Protein AF-A0A3G9JEG8-F1 (afdb_m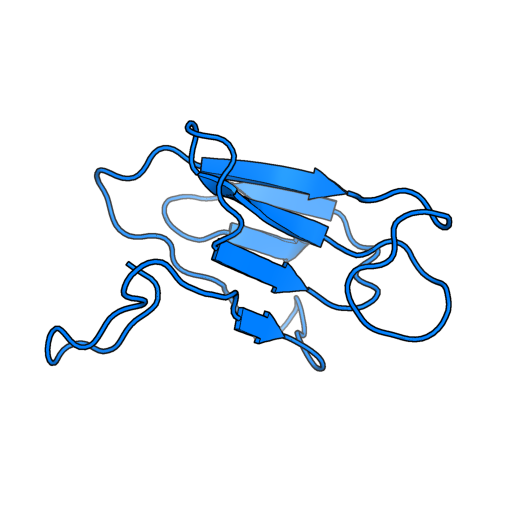onomer_lite)

Organism: NCBI:txid213615

Radius of gyration: 12.63 Å; chains: 1; bounding box: 38×27×29 Å

Foldseek 3Di:
DCDDPVPDHDPQPDAAEDEDDDLVPDKDADDPPFAWDKDWDQQVDFPDDDGATWIFIATPVGHTHYIYHNDDFDWDCPDRIIGGD

Sequence (85 aa):
MLGDRGGRGYLGNGYATITDYNSANDYIQLTRGFSYTFERTGSSNNFSGNSTSDLLIRTSGGDILGVLQDYTGNFALTSYYCQFV

Secondary structure (DSSP, 8-state):
--B-TTS-B--SSS-EEESS--TTT--EE--TT--EEEEEPPTTS-SSSSSSPPEEEEETTS-EEEEETT--S-EEE-SSEEEE-

pLDDT: mean 70.94, std 12.93, range [40.12, 88.19]

Structure (mmCIF, N/CA/C/O backbone):
data_AF-A0A3G9JEG8-F1
#
_entry.id   AF-A0A3G9JEG8-F1
#
loop_
_atom_site.group_PDB
_atom_site.id
_atom_site.type_symbol
_atom_site.label_atom_id
_atom_site.label_alt_id
_atom_site.label_comp_id
_atom_site.label_asym_id
_atom_site.label_entity_id
_atom_site.label_seq_id
_atom_site.pdbx_PDB_ins_code
_atom_site.Cartn_x
_atom_site.Cartn_y
_atom_site.Cartn_z
_atom_site.occupancy
_atom_site.B_iso_or_equiv
_atom_site.auth_seq_id
_atom_site.auth_comp_id
_atom_site.auth_asym_id
_atom_site.auth_atom_id
_atom_site.pdbx_PDB_model_num
ATOM 1 N N . MET A 1 1 ? -12.860 0.721 4.359 1.00 48.19 1 MET A N 1
ATOM 2 C CA . MET A 1 1 ? -12.661 -0.742 4.260 1.00 48.19 1 MET A CA 1
ATOM 3 C C . MET A 1 1 ? -12.228 -1.043 2.833 1.00 48.19 1 MET A C 1
ATOM 5 O O . MET A 1 1 ? -12.850 -0.491 1.937 1.00 48.19 1 MET A O 1
ATOM 9 N N . LEU A 1 2 ? -11.175 -1.838 2.609 1.00 51.66 2 LEU A N 1
ATOM 10 C CA . LEU A 1 2 ? -10.895 -2.393 1.274 1.00 51.66 2 LEU A CA 1
ATOM 11 C C . LEU A 1 2 ? -12.036 -3.345 0.935 1.00 51.66 2 LEU A C 1
ATOM 13 O O . LEU A 1 2 ? -12.173 -4.360 1.610 1.00 51.66 2 LEU A O 1
ATOM 17 N N . GLY A 1 3 ? -12.900 -2.982 -0.006 1.00 54.84 3 GLY A N 1
ATOM 18 C CA . GLY A 1 3 ? -14.142 -3.704 -0.246 1.00 54.84 3 GLY A CA 1
ATOM 19 C C . GLY A 1 3 ? -15.083 -2.998 -1.212 1.00 54.84 3 GLY A C 1
ATOM 20 O O . GLY A 1 3 ? -14.828 -1.871 -1.632 1.00 54.84 3 GLY A O 1
ATOM 21 N N . ASP A 1 4 ? -16.176 -3.671 -1.560 1.00 46.94 4 ASP A N 1
ATOM 22 C CA . ASP A 1 4 ? -17.188 -3.164 -2.486 1.00 46.94 4 ASP A CA 1
ATOM 23 C C . ASP A 1 4 ? -18.314 -2.370 -1.784 1.00 46.94 4 ASP A C 1
ATOM 25 O O . ASP A 1 4 ? -18.486 -2.401 -0.562 1.00 46.94 4 ASP A O 1
ATOM 29 N N . ARG A 1 5 ? -19.136 -1.658 -2.578 1.00 43.22 5 ARG A N 1
ATOM 30 C CA . ARG A 1 5 ? -20.349 -0.955 -2.093 1.00 43.22 5 ARG A CA 1
ATOM 31 C C . ARG A 1 5 ? -21.411 -1.901 -1.513 1.00 43.22 5 ARG A C 1
ATOM 33 O O . ARG A 1 5 ? -22.367 -1.417 -0.916 1.00 43.22 5 ARG A O 1
ATOM 40 N N . GLY A 1 6 ? -21.265 -3.213 -1.693 1.00 48.75 6 GLY A N 1
ATOM 41 C CA . GLY A 1 6 ? -22.123 -4.248 -1.120 1.00 48.75 6 GLY A CA 1
ATOM 42 C C . GLY A 1 6 ? -21.726 -4.651 0.301 1.00 48.75 6 GLY A C 1
ATOM 43 O O . GLY A 1 6 ? -22.319 -5.579 0.847 1.00 48.75 6 GLY A O 1
ATOM 44 N N . GLY A 1 7 ? -20.740 -3.977 0.904 1.00 40.12 7 GLY A N 1
ATOM 45 C CA . GLY A 1 7 ? -20.308 -4.243 2.276 1.00 40.12 7 GLY A CA 1
ATOM 46 C C . GLY A 1 7 ? -19.394 -5.460 2.399 1.00 40.12 7 GLY A C 1
ATOM 47 O O . GLY A 1 7 ? -19.111 -5.897 3.513 1.00 40.12 7 GLY A O 1
ATOM 48 N N . ARG A 1 8 ? -18.908 -6.007 1.279 1.00 42.00 8 ARG A N 1
ATOM 49 C CA . ARG A 1 8 ? -17.908 -7.074 1.293 1.00 42.00 8 ARG A CA 1
ATOM 50 C C . ARG A 1 8 ? -16.546 -6.417 1.359 1.00 42.00 8 ARG A C 1
ATOM 52 O O . ARG A 1 8 ? -16.083 -5.848 0.375 1.00 42.00 8 ARG A O 1
ATOM 59 N N . GLY A 1 9 ? -15.944 -6.444 2.539 1.00 53.00 9 GLY A N 1
ATOM 60 C CA . GLY A 1 9 ? -14.629 -5.875 2.783 1.00 53.00 9 GLY A CA 1
ATOM 61 C C . GLY A 1 9 ? -13.666 -6.885 3.379 1.00 53.00 9 GLY A C 1
ATOM 62 O O . GLY A 1 9 ? -14.070 -7.935 3.864 1.00 53.00 9 GLY A O 1
ATOM 63 N N . TYR A 1 10 ? -12.385 -6.548 3.330 1.00 57.22 10 TYR A N 1
ATOM 64 C CA . TYR A 1 10 ? -11.294 -7.290 3.939 1.00 57.22 10 TYR A CA 1
ATOM 65 C C . TYR A 1 10 ? -11.591 -7.602 5.422 1.00 57.22 10 TYR A C 1
ATOM 67 O O . TYR A 1 10 ? -11.785 -6.689 6.224 1.00 57.22 10 TYR A O 1
ATOM 75 N N . LEU A 1 11 ? -11.647 -8.899 5.763 1.00 55.62 11 LEU A N 1
ATOM 76 C CA . LEU A 1 11 ? -12.086 -9.432 7.067 1.00 55.62 11 LEU A CA 1
ATOM 77 C C . LEU A 1 11 ? -10.929 -9.738 8.038 1.00 55.62 11 LEU A C 1
ATOM 79 O O . LEU A 1 11 ? -11.129 -10.442 9.024 1.00 55.62 11 LEU A O 1
ATOM 83 N N . GLY A 1 12 ? -9.726 -9.218 7.777 1.00 52.53 12 GLY A N 1
ATOM 84 C CA . GLY A 1 12 ? -8.625 -9.278 8.744 1.00 52.53 12 GLY A CA 1
ATOM 85 C C . GLY A 1 12 ? -7.690 -10.485 8.637 1.00 52.53 12 GLY A C 1
ATOM 86 O O . GLY A 1 12 ? -6.994 -10.771 9.605 1.00 52.53 12 GLY A O 1
ATOM 87 N N . ASN A 1 13 ? -7.625 -11.176 7.491 1.00 59.19 13 ASN A N 1
ATOM 88 C CA . ASN A 1 13 ? -6.491 -12.064 7.212 1.00 59.19 13 ASN A CA 1
ATOM 89 C C . ASN A 1 13 ? -5.969 -11.886 5.773 1.00 59.19 13 ASN A C 1
ATOM 91 O O . ASN A 1 13 ? -6.701 -12.153 4.818 1.00 59.19 13 ASN A O 1
ATOM 95 N N . GLY A 1 14 ? -4.726 -11.412 5.625 1.00 68.00 14 GLY A N 1
ATOM 96 C CA . GLY A 1 14 ? -4.074 -11.100 4.343 1.00 68.00 14 GLY A CA 1
ATOM 97 C C . GLY A 1 14 ? -3.848 -9.604 4.064 1.00 68.00 14 GLY A C 1
ATOM 98 O O . GLY A 1 14 ? -3.799 -8.773 4.957 1.00 68.00 14 GLY A O 1
ATOM 99 N N . TYR A 1 15 ? -3.649 -9.249 2.804 1.00 76.44 15 TYR A N 1
ATOM 100 C CA . TYR A 1 15 ? -3.608 -7.866 2.324 1.00 76.44 15 TYR A CA 1
ATOM 101 C C . TYR A 1 15 ? -3.867 -7.885 0.819 1.00 76.44 15 TYR A C 1
ATOM 103 O O . TYR A 1 15 ? -3.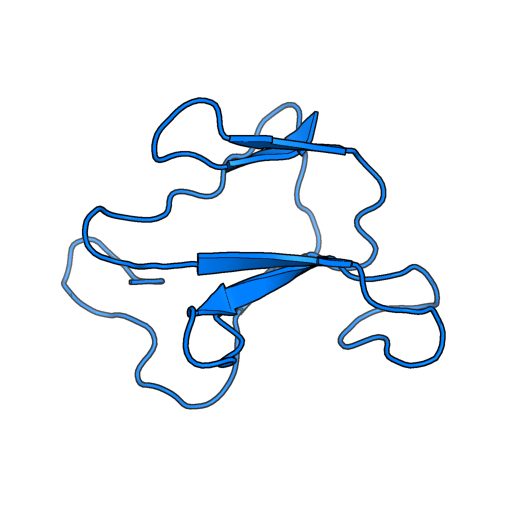708 -8.922 0.172 1.00 76.44 15 TYR A O 1
ATOM 111 N N . ALA A 1 16 ? -4.285 -6.757 0.251 1.00 80.12 16 ALA A N 1
ATOM 112 C CA . ALA A 1 16 ? -4.387 -6.633 -1.199 1.00 80.12 16 ALA A CA 1
ATOM 113 C C . ALA A 1 16 ? -3.012 -6.310 -1.799 1.00 80.12 16 ALA A C 1
ATOM 115 O O . ALA A 1 16 ? -2.373 -5.359 -1.359 1.00 80.12 16 ALA A O 1
ATOM 116 N N . THR A 1 17 ? -2.576 -7.047 -2.818 1.00 81.12 17 THR A N 1
ATOM 117 C CA . THR A 1 17 ? -1.413 -6.656 -3.630 1.00 81.12 17 THR A CA 1
ATOM 118 C C . THR A 1 17 ? -1.896 -5.968 -4.896 1.00 81.12 17 THR A C 1
ATOM 120 O O . THR A 1 17 ? -2.782 -6.479 -5.579 1.00 81.12 17 THR A O 1
ATOM 123 N N . ILE A 1 18 ? -1.314 -4.815 -5.205 1.00 85.25 18 ILE A N 1
ATOM 124 C CA . ILE A 1 18 ? -1.605 -4.020 -6.395 1.00 85.25 18 ILE A CA 1
ATOM 125 C C . ILE A 1 18 ? -0.332 -4.012 -7.240 1.00 85.25 18 ILE A C 1
ATOM 127 O O . ILE A 1 18 ? 0.690 -3.484 -6.806 1.00 85.25 18 ILE A O 1
ATOM 131 N N . THR A 1 19 ? -0.386 -4.642 -8.413 1.00 86.75 19 THR A N 1
ATOM 132 C CA . THR A 1 19 ? 0.804 -4.965 -9.222 1.00 86.75 19 THR A CA 1
ATOM 133 C C . THR A 1 19 ? 1.017 -4.036 -10.416 1.00 86.75 19 THR A C 1
ATOM 135 O O . THR A 1 19 ? 2.104 -3.993 -10.976 1.00 86.75 19 THR A O 1
ATOM 138 N N . ASP A 1 20 ? -0.015 -3.306 -10.831 1.00 84.88 20 ASP A N 1
ATOM 139 C CA . ASP A 1 20 ? -0.044 -2.512 -12.063 1.00 84.88 20 ASP A CA 1
ATOM 140 C C . ASP A 1 20 ? -0.542 -1.076 -11.837 1.00 84.88 20 ASP A C 1
ATOM 142 O O . ASP A 1 20 ? -1.011 -0.421 -12.765 1.00 84.88 20 ASP A O 1
ATOM 146 N N . TYR A 1 21 ? -0.411 -0.571 -10.605 1.00 85.62 21 TYR A N 1
ATOM 147 C CA . TYR A 1 21 ? -0.846 0.777 -10.251 1.00 85.62 21 TYR A CA 1
ATOM 148 C C . TYR A 1 21 ? -0.153 1.852 -11.107 1.00 85.62 21 TYR A C 1
ATOM 150 O O . TYR A 1 21 ? 1.076 1.962 -11.125 1.00 85.62 21 TYR A O 1
ATOM 158 N N . ASN A 1 22 ? -0.950 2.709 -11.743 1.00 84.38 22 ASN A N 1
ATOM 159 C CA . ASN A 1 22 ? -0.499 3.842 -12.536 1.00 84.38 22 ASN A CA 1
ATOM 160 C C . ASN A 1 22 ? -0.957 5.167 -11.910 1.00 84.38 22 ASN A C 1
ATOM 162 O O . ASN A 1 22 ? -2.125 5.539 -11.998 1.00 84.38 22 ASN A O 1
ATOM 166 N N . SER A 1 23 ? -0.019 5.941 -11.363 1.00 79.44 23 SER A N 1
ATOM 167 C CA . SER A 1 23 ? -0.290 7.236 -10.714 1.00 79.44 23 SER A CA 1
ATOM 168 C C . SER A 1 23 ? -1.008 8.270 -11.582 1.00 79.44 23 SER A C 1
ATOM 170 O O . SER A 1 23 ? -1.643 9.180 -11.049 1.00 79.44 23 SER A O 1
ATOM 172 N N . ALA A 1 24 ? -0.917 8.155 -12.908 1.00 81.38 24 ALA A N 1
ATOM 173 C CA . ALA A 1 24 ? -1.586 9.070 -13.824 1.00 81.38 24 ALA A CA 1
ATOM 174 C C . ALA A 1 24 ? -3.083 8.764 -13.994 1.00 81.38 24 ALA A C 1
ATOM 176 O O . ALA A 1 24 ? -3.841 9.664 -14.351 1.00 81.38 24 ALA A O 1
ATOM 177 N N . ASN A 1 25 ? -3.505 7.516 -13.764 1.00 83.38 25 ASN A N 1
ATOM 178 C CA . ASN A 1 25 ? -4.853 7.042 -14.102 1.00 83.38 25 ASN A CA 1
ATOM 179 C C . ASN A 1 25 ? -5.609 6.436 -12.914 1.00 83.38 25 ASN A C 1
ATOM 181 O O . ASN A 1 25 ? -6.840 6.429 -12.912 1.00 83.38 25 ASN A O 1
ATOM 185 N N . ASP A 1 26 ? -4.889 5.971 -11.898 1.00 82.19 26 ASP A N 1
ATOM 186 C CA . ASP A 1 26 ? -5.446 5.216 -10.789 1.00 82.19 26 ASP A CA 1
ATOM 187 C C . ASP A 1 26 ? -5.421 6.028 -9.497 1.00 82.19 26 ASP A C 1
ATOM 189 O O . ASP A 1 26 ? -4.559 6.875 -9.263 1.00 82.19 26 ASP A O 1
ATOM 193 N N . TYR A 1 27 ? -6.343 5.722 -8.590 1.00 77.50 27 TYR A N 1
ATOM 194 C CA . TYR A 1 27 ? -6.342 6.263 -7.236 1.00 77.50 27 TYR A CA 1
ATOM 195 C C . TYR A 1 27 ? -6.738 5.186 -6.237 1.00 77.50 27 TYR A C 1
ATOM 197 O O . TYR A 1 27 ? -7.548 4.305 -6.529 1.00 77.50 27 TYR A O 1
ATOM 205 N N . ILE A 1 28 ? -6.199 5.290 -5.023 1.00 78.94 28 ILE A N 1
ATOM 206 C CA . ILE A 1 28 ? -6.616 4.443 -3.906 1.00 78.94 28 ILE A CA 1
ATOM 207 C C . ILE A 1 28 ? -7.455 5.287 -2.960 1.00 78.94 28 ILE A C 1
ATOM 209 O O . ILE A 1 28 ? -6.987 6.272 -2.385 1.00 78.94 28 ILE A O 1
ATOM 213 N N . GLN A 1 29 ? -8.716 4.898 -2.792 1.00 78.44 29 GLN A N 1
ATOM 214 C CA . GLN A 1 29 ? -9.640 5.583 -1.900 1.00 78.44 29 GLN A CA 1
ATOM 215 C C . GLN A 1 29 ? -9.701 4.894 -0.537 1.00 78.44 29 GLN A C 1
ATOM 217 O O . GLN A 1 29 ? -9.978 3.699 -0.434 1.00 78.44 29 GLN A O 1
ATOM 222 N N . LEU A 1 30 ? -9.521 5.681 0.525 1.00 74.25 30 LEU A N 1
ATOM 223 C CA . LEU A 1 30 ? -9.656 5.225 1.905 1.00 74.25 30 LEU A CA 1
ATOM 224 C C . LEU A 1 30 ? -10.826 5.980 2.556 1.00 74.25 30 LEU A C 1
ATOM 226 O O . LEU A 1 30 ? -10.828 7.204 2.672 1.00 74.25 30 LEU A O 1
ATOM 230 N N . THR A 1 31 ? -11.871 5.248 2.946 1.00 67.88 31 THR A N 1
ATOM 231 C CA . THR A 1 31 ? -13.122 5.823 3.475 1.00 67.88 31 THR A CA 1
ATOM 232 C C . THR A 1 31 ? -12.953 6.410 4.883 1.00 67.88 31 THR A C 1
ATOM 234 O O . THR A 1 31 ? -12.190 5.879 5.690 1.00 67.88 31 THR A O 1
ATOM 237 N N . ARG A 1 32 ? -13.715 7.470 5.203 1.00 58.03 32 ARG A N 1
ATOM 238 C CA . ARG A 1 32 ? -13.683 8.189 6.497 1.00 58.03 32 ARG A CA 1
ATOM 239 C C . ARG A 1 32 ? -13.804 7.257 7.711 1.00 58.03 32 ARG A C 1
ATOM 241 O O . ARG A 1 32 ? -14.562 6.294 7.682 1.00 58.03 32 ARG A O 1
ATOM 248 N N . GLY A 1 33 ? -13.092 7.609 8.786 1.00 63.62 33 GLY A N 1
ATOM 249 C CA . GLY A 1 33 ? -13.104 6.899 10.075 1.00 63.62 33 GLY A CA 1
ATOM 250 C C . GLY A 1 33 ? -11.962 5.897 10.263 1.00 63.62 33 GLY A C 1
ATOM 251 O O . GLY A 1 33 ? -11.860 5.288 11.322 1.00 63.62 33 GLY A O 1
ATOM 252 N N . PHE A 1 34 ? -11.100 5.739 9.259 1.00 67.81 34 PHE A N 1
ATOM 253 C CA . PHE A 1 34 ? -9.946 4.851 9.311 1.00 67.81 34 PHE A CA 1
ATOM 254 C C . PHE A 1 34 ? -8.662 5.669 9.463 1.00 67.81 34 PHE A C 1
ATOM 256 O O . PHE A 1 34 ? -8.383 6.530 8.629 1.00 67.81 34 PHE A O 1
ATOM 263 N N . SER A 1 35 ? -7.894 5.402 10.516 1.00 76.69 35 SER A N 1
ATOM 264 C CA . SER A 1 35 ? -6.536 5.926 10.664 1.00 76.69 35 SER A CA 1
ATOM 265 C C . SER A 1 35 ? -5.577 4.998 9.931 1.00 76.69 35 SER A C 1
ATOM 267 O O . SER A 1 35 ? -5.576 3.789 10.175 1.00 76.69 35 SER A O 1
ATOM 269 N N . TYR A 1 36 ? -4.777 5.555 9.030 1.00 79.56 36 TYR A N 1
ATOM 270 C CA . TYR A 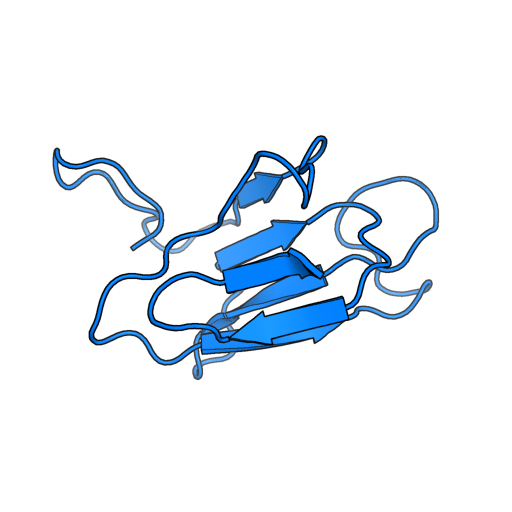1 36 ? -3.853 4.792 8.203 1.00 79.56 36 TYR A CA 1
ATOM 271 C C . TYR A 1 36 ? -2.522 5.519 8.028 1.00 79.56 36 TYR A C 1
ATOM 273 O O . TYR A 1 36 ? -2.436 6.735 8.207 1.00 79.56 36 TYR A O 1
ATOM 281 N N . THR A 1 37 ? -1.493 4.764 7.662 1.00 82.25 37 THR A N 1
ATOM 282 C CA . THR A 1 37 ? -0.160 5.272 7.328 1.00 82.25 37 THR A CA 1
ATOM 283 C C . THR A 1 37 ? 0.350 4.621 6.048 1.00 82.25 37 THR A C 1
ATOM 285 O O . THR A 1 37 ? -0.081 3.526 5.678 1.00 82.25 37 THR A O 1
ATOM 288 N N . PHE A 1 38 ? 1.265 5.311 5.369 1.00 83.75 38 PHE A N 1
ATOM 289 C CA . PHE A 1 38 ? 2.030 4.751 4.260 1.00 83.75 38 PHE A CA 1
ATOM 290 C C . PHE A 1 38 ? 3.460 4.505 4.716 1.00 83.75 38 PHE A C 1
ATOM 292 O O . PHE A 1 38 ? 4.063 5.363 5.361 1.00 83.75 38 PHE A O 1
ATOM 299 N N . GLU A 1 39 ? 4.000 3.343 4.375 1.00 84.44 39 GLU A N 1
ATOM 300 C CA . GLU A 1 39 ? 5.361 2.954 4.728 1.00 84.44 39 GLU A CA 1
ATOM 301 C C . GLU A 1 39 ? 6.039 2.341 3.513 1.00 84.44 39 GLU A C 1
ATOM 303 O O . GLU A 1 39 ? 5.524 1.399 2.917 1.00 84.44 39 GLU A O 1
ATOM 308 N N . ARG A 1 40 ? 7.206 2.869 3.148 1.00 86.12 40 ARG A N 1
ATOM 309 C CA . ARG A 1 40 ? 8.045 2.260 2.120 1.00 86.12 40 ARG A CA 1
ATOM 310 C C . ARG A 1 40 ? 8.916 1.193 2.763 1.00 86.12 40 ARG A C 1
ATOM 312 O O . ARG A 1 40 ? 9.583 1.472 3.761 1.00 86.12 40 ARG A O 1
ATOM 319 N N . THR A 1 41 ? 8.912 -0.011 2.205 1.00 77.88 41 THR A N 1
ATOM 320 C CA . THR A 1 41 ? 9.739 -1.098 2.728 1.00 77.88 41 THR A CA 1
ATOM 321 C C . THR A 1 41 ? 11.205 -0.905 2.359 1.00 77.88 41 THR A C 1
ATOM 323 O O . THR A 1 41 ? 11.557 -0.117 1.482 1.00 77.88 41 THR A O 1
ATOM 326 N N . GLY A 1 42 ? 12.096 -1.612 3.047 1.00 67.69 42 GLY A N 1
ATOM 327 C CA . GLY A 1 42 ? 13.472 -1.782 2.582 1.00 67.69 42 GLY A CA 1
ATOM 328 C C . GLY A 1 42 ? 13.564 -2.916 1.562 1.00 67.69 42 GLY A C 1
ATOM 329 O O . GLY A 1 42 ? 12.740 -3.827 1.576 1.00 67.69 42 GLY A O 1
ATOM 330 N N . SER A 1 43 ? 14.620 -2.921 0.748 1.00 65.00 43 SER A N 1
ATOM 331 C CA . SER A 1 43 ? 14.900 -3.985 -0.232 1.00 65.00 43 SER A CA 1
ATOM 332 C C . SER A 1 43 ? 15.044 -5.387 0.382 1.00 65.00 43 SER A C 1
ATOM 334 O O . SER A 1 43 ? 14.855 -6.383 -0.307 1.00 65.00 43 SER A O 1
ATOM 336 N N . SER A 1 44 ? 15.339 -5.488 1.683 1.00 57.81 44 SER A N 1
ATOM 337 C CA . SER A 1 44 ? 15.391 -6.754 2.429 1.00 57.81 44 SER A CA 1
ATOM 338 C C . SER A 1 44 ? 14.033 -7.240 2.950 1.00 57.81 44 SER A C 1
ATOM 340 O O . SER A 1 44 ? 13.937 -8.381 3.386 1.00 57.81 44 SER A O 1
ATOM 342 N N . ASN A 1 45 ? 13.000 -6.392 2.921 1.00 58.78 45 ASN A N 1
ATOM 343 C CA . ASN A 1 45 ? 11.650 -6.676 3.414 1.00 58.78 45 ASN A CA 1
ATOM 344 C C . ASN A 1 45 ? 10.631 -6.413 2.298 1.00 58.78 45 ASN A C 1
ATOM 346 O O . ASN A 1 45 ? 9.702 -5.620 2.464 1.00 58.78 45 ASN A O 1
ATOM 350 N N . ASN A 1 46 ? 10.846 -7.050 1.146 1.00 63.97 46 ASN A N 1
ATOM 351 C CA . ASN A 1 46 ? 9.928 -6.969 0.020 1.00 63.97 46 ASN A CA 1
ATOM 352 C C . ASN A 1 46 ? 8.730 -7.898 0.262 1.00 63.97 46 ASN A C 1
ATOM 354 O O . ASN A 1 46 ? 8.921 -9.089 0.514 1.00 63.97 46 ASN A O 1
ATOM 358 N N . PHE A 1 47 ? 7.512 -7.362 0.243 1.00 67.50 47 PHE A N 1
ATOM 359 C CA . PHE A 1 47 ? 6.302 -8.145 0.505 1.00 67.50 47 PHE A CA 1
ATOM 360 C C . PHE A 1 47 ? 5.802 -8.819 -0.780 1.00 67.50 47 PHE A C 1
ATOM 362 O O . PHE A 1 47 ? 5.181 -9.880 -0.714 1.00 67.50 47 PHE A O 1
ATOM 369 N N . SER A 1 48 ? 6.115 -8.249 -1.947 1.00 66.31 48 SER A N 1
ATOM 370 C CA . SER A 1 48 ? 5.773 -8.771 -3.266 1.00 66.31 48 SER A CA 1
ATOM 371 C C . SER A 1 48 ? 6.754 -8.283 -4.338 1.00 66.31 48 SER A C 1
ATOM 373 O O . SER A 1 48 ? 7.198 -7.152 -4.300 1.00 66.31 48 SER A O 1
ATOM 375 N N . GLY A 1 49 ? 7.056 -9.095 -5.357 1.00 62.81 49 GLY A N 1
ATOM 376 C CA . GLY A 1 49 ? 7.868 -8.632 -6.497 1.00 62.81 49 GLY A CA 1
ATOM 377 C C . GLY A 1 49 ? 9.361 -8.874 -6.381 1.00 62.81 49 GLY A C 1
ATOM 378 O O . GLY A 1 49 ? 9.807 -9.753 -5.642 1.00 62.81 49 GLY A O 1
ATOM 379 N N . ASN A 1 50 ? 10.125 -8.192 -7.237 1.00 62.38 50 ASN A N 1
ATOM 380 C CA . ASN A 1 50 ? 11.393 -8.732 -7.728 1.00 62.38 50 ASN A CA 1
ATOM 381 C C . ASN A 1 50 ? 12.653 -7.941 -7.358 1.00 62.38 50 ASN A C 1
ATOM 383 O O . ASN A 1 50 ? 13.729 -8.451 -7.655 1.00 62.38 50 ASN A O 1
ATOM 387 N N . SER A 1 51 ? 12.576 -6.776 -6.697 1.00 63.56 51 SER A N 1
ATOM 388 C CA . SER A 1 51 ? 13.701 -6.206 -5.904 1.00 63.56 51 SER A CA 1
ATOM 389 C C . SER A 1 51 ? 13.494 -4.769 -5.419 1.00 63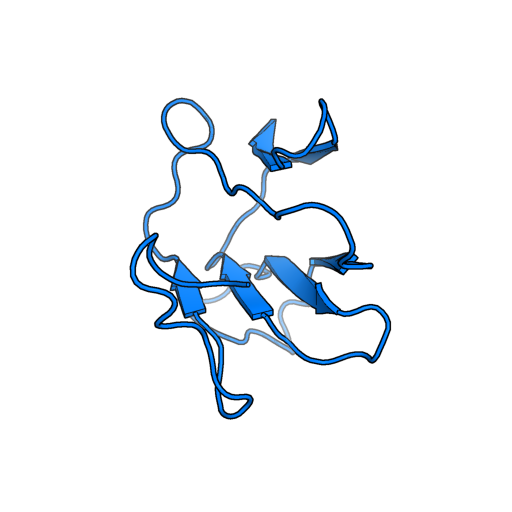.56 51 SER A C 1
ATOM 391 O O . SER A 1 51 ? 14.320 -4.274 -4.645 1.00 63.56 51 SER A O 1
ATOM 393 N N . THR A 1 52 ? 12.450 -4.076 -5.868 1.00 74.69 52 THR A N 1
ATOM 394 C CA . THR A 1 52 ? 12.222 -2.686 -5.478 1.00 74.69 52 THR A CA 1
ATOM 395 C C . THR A 1 52 ? 11.420 -2.651 -4.183 1.00 74.69 52 THR A C 1
ATOM 397 O O . THR A 1 52 ? 10.667 -3.565 -3.870 1.00 74.69 52 THR A O 1
ATOM 400 N N . SER A 1 53 ? 11.619 -1.607 -3.382 1.00 81.19 53 SER A N 1
ATOM 401 C CA . SER A 1 53 ? 10.810 -1.384 -2.190 1.00 81.19 53 SER A CA 1
ATOM 402 C C . SER A 1 53 ? 9.327 -1.282 -2.541 1.00 81.19 53 SER A C 1
ATOM 404 O O . SER A 1 53 ? 8.935 -0.443 -3.352 1.00 81.19 53 SER A O 1
ATOM 406 N N . ASP A 1 54 ? 8.511 -2.067 -1.853 1.00 83.81 54 ASP A N 1
ATOM 407 C CA . ASP A 1 54 ? 7.064 -1.941 -1.874 1.00 83.81 54 ASP A CA 1
ATOM 408 C C . ASP A 1 54 ? 6.602 -0.713 -1.089 1.00 83.81 54 ASP A C 1
ATOM 410 O O . ASP A 1 54 ? 7.281 -0.217 -0.178 1.00 83.81 54 ASP A O 1
ATOM 414 N N . LEU A 1 55 ? 5.387 -0.259 -1.390 1.00 87.50 55 LEU A N 1
ATOM 415 C CA . LEU A 1 55 ? 4.678 0.675 -0.531 1.00 87.50 55 LEU A CA 1
ATOM 416 C C . LEU A 1 55 ? 3.520 -0.016 0.184 1.00 87.50 55 LEU A C 1
ATOM 418 O O . LEU A 1 55 ? 2.576 -0.503 -0.434 1.00 87.50 55 LEU A O 1
ATOM 422 N N . LEU A 1 56 ? 3.567 0.013 1.508 1.00 86.06 56 LEU A N 1
ATOM 423 C CA . LEU A 1 56 ? 2.546 -0.539 2.378 1.00 86.06 56 LEU A CA 1
ATOM 424 C C . LEU A 1 56 ? 1.527 0.531 2.747 1.00 86.06 56 LEU A C 1
ATOM 426 O O . LEU A 1 56 ? 1.881 1.659 3.092 1.00 86.06 56 LEU A O 1
ATOM 430 N N . ILE A 1 57 ? 0.261 0.136 2.745 1.00 86.06 57 ILE A N 1
ATOM 431 C CA . ILE A 1 57 ? -0.850 0.880 3.328 1.00 86.06 57 ILE A CA 1
ATOM 432 C C . ILE A 1 57 ? -1.211 0.167 4.621 1.00 86.06 57 ILE A C 1
ATOM 434 O O . ILE A 1 57 ? -1.638 -0.988 4.581 1.00 86.06 57 ILE A O 1
ATOM 438 N N . ARG A 1 58 ? -1.042 0.828 5.765 1.00 83.00 58 ARG A N 1
ATOM 439 C CA . ARG A 1 58 ? -1.283 0.225 7.080 1.00 83.00 58 ARG A CA 1
ATOM 440 C C . ARG A 1 58 ? -2.408 0.901 7.836 1.00 83.00 58 ARG A C 1
ATOM 442 O O . ARG A 1 58 ? -2.682 2.077 7.619 1.00 83.00 58 ARG A O 1
ATOM 449 N N . THR A 1 59 ? -3.028 0.179 8.761 1.00 79.94 59 THR A N 1
ATOM 450 C CA . THR A 1 59 ? -3.845 0.782 9.821 1.00 79.94 59 THR A CA 1
ATOM 451 C C . THR A 1 59 ? -2.948 1.444 10.862 1.00 79.94 59 THR A C 1
ATOM 453 O O . THR A 1 59 ? -1.783 1.080 11.020 1.00 79.94 59 THR A O 1
ATOM 456 N N . SER A 1 60 ? -3.498 2.360 11.660 1.00 75.31 60 SER A N 1
ATOM 457 C CA . SER A 1 60 ? -2.801 2.867 12.852 1.00 75.31 60 SER A CA 1
ATOM 458 C C . SER A 1 60 ? -2.479 1.782 13.889 1.00 75.31 60 SER A C 1
ATOM 460 O O . SER A 1 60 ? -1.678 2.027 14.782 1.00 75.31 60 SER A O 1
ATOM 462 N N . GLY A 1 61 ? -3.115 0.609 13.796 1.00 74.31 61 GLY A N 1
ATOM 463 C CA . GLY A 1 61 ? -2.827 -0.561 14.628 1.00 74.31 61 GLY A CA 1
ATOM 464 C C . GLY A 1 61 ? -1.661 -1.417 14.121 1.00 74.31 61 GLY A C 1
ATOM 465 O O . GLY A 1 61 ? -1.255 -2.336 14.822 1.00 74.31 61 GLY A O 1
ATOM 466 N N . GLY A 1 62 ? -1.109 -1.117 12.938 1.00 75.00 62 GLY A N 1
ATOM 467 C CA . GLY A 1 62 ? 0.018 -1.840 12.337 1.00 75.00 62 GLY A CA 1
ATOM 468 C C . GLY A 1 62 ? -0.372 -2.901 11.302 1.00 75.00 62 GLY A C 1
ATOM 469 O O . GLY A 1 62 ? 0.509 -3.405 10.600 1.00 75.00 62 GLY A O 1
ATOM 470 N N . ASP A 1 63 ? -1.665 -3.197 11.144 1.00 80.56 63 ASP A N 1
ATOM 471 C CA . ASP A 1 63 ? -2.142 -4.164 10.150 1.00 80.56 63 ASP A CA 1
ATOM 472 C C . ASP A 1 63 ? -1.881 -3.664 8.732 1.00 80.56 63 ASP A C 1
ATOM 474 O O . ASP A 1 63 ? -2.063 -2.480 8.439 1.00 80.56 63 ASP A O 1
ATOM 478 N N . ILE A 1 64 ? -1.514 -4.572 7.830 1.00 80.56 64 ILE A N 1
ATOM 479 C CA . ILE A 1 64 ? -1.359 -4.260 6.409 1.00 80.56 64 ILE A CA 1
ATOM 480 C C . ILE A 1 64 ? -2.725 -4.367 5.738 1.00 80.56 64 ILE A C 1
ATOM 482 O O . ILE A 1 64 ? -3.407 -5.384 5.819 1.00 80.56 64 ILE A O 1
ATOM 486 N N . LEU A 1 65 ? -3.113 -3.293 5.066 1.00 80.44 65 LEU A N 1
ATOM 487 C CA . LEU A 1 65 ? -4.313 -3.215 4.245 1.00 80.44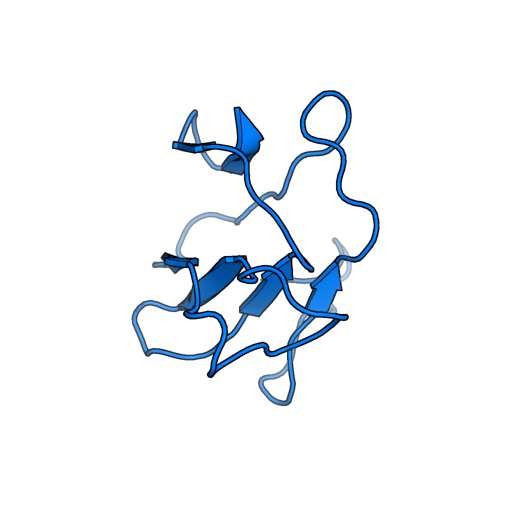 65 LEU A CA 1
ATOM 488 C C . LEU A 1 65 ? -3.978 -3.570 2.800 1.00 80.44 65 LEU A C 1
ATOM 490 O O . LEU A 1 65 ? -4.663 -4.379 2.176 1.00 80.44 65 LEU A O 1
ATOM 494 N N . GLY A 1 66 ? -2.896 -2.997 2.278 1.00 83.31 66 GLY A N 1
ATOM 495 C CA . GLY A 1 66 ? -2.451 -3.269 0.923 1.00 83.31 66 GLY A CA 1
ATOM 496 C C . GLY A 1 66 ? -0.971 -3.009 0.705 1.00 83.31 66 GLY A C 1
ATOM 497 O O . GLY A 1 66 ? -0.320 -2.336 1.504 1.00 83.31 66 GLY A O 1
ATOM 498 N N . VAL A 1 67 ? -0.473 -3.560 -0.391 1.00 85.81 67 VAL A N 1
ATOM 499 C CA . VAL A 1 67 ? 0.906 -3.486 -0.859 1.00 85.81 67 VAL A CA 1
ATOM 500 C C . VAL A 1 67 ? 0.864 -3.044 -2.314 1.00 85.81 67 VAL A C 1
ATOM 502 O O . VAL A 1 67 ? 0.249 -3.716 -3.140 1.00 85.81 67 VAL A O 1
ATOM 505 N N . LEU A 1 68 ? 1.486 -1.913 -2.628 1.00 88.19 68 LEU A N 1
ATOM 506 C CA . LEU A 1 68 ? 1.788 -1.548 -4.007 1.00 88.19 68 LEU A CA 1
ATOM 507 C C . LEU A 1 68 ? 3.159 -2.112 -4.326 1.00 88.19 68 LEU A C 1
ATOM 509 O O . LEU A 1 68 ? 4.151 -1.710 -3.709 1.00 88.19 68 LEU A O 1
ATOM 513 N N . GLN A 1 69 ? 3.169 -3.032 -5.281 1.00 86.94 69 GLN A N 1
ATOM 514 C CA . GLN A 1 69 ? 4.363 -3.736 -5.692 1.00 86.94 69 GLN A CA 1
ATOM 515 C C . GLN A 1 69 ? 5.359 -2.770 -6.336 1.00 86.94 69 GLN A C 1
ATOM 517 O O . GLN A 1 69 ? 4.992 -2.024 -7.245 1.00 86.94 69 GLN A O 1
ATOM 522 N N . ASP A 1 70 ? 6.608 -2.796 -5.871 1.00 86.19 70 ASP A N 1
ATOM 523 C CA . ASP A 1 70 ? 7.745 -2.112 -6.500 1.00 86.19 70 ASP A CA 1
ATOM 524 C C . ASP A 1 70 ? 7.513 -0.587 -6.755 1.00 86.19 70 ASP A C 1
ATOM 526 O O . ASP A 1 70 ? 8.080 0.012 -7.675 1.00 86.19 70 ASP A O 1
ATOM 530 N N . TYR A 1 71 ? 6.668 0.081 -5.949 1.00 84.62 71 TYR A N 1
ATOM 531 C CA . TYR A 1 71 ? 6.246 1.470 -6.189 1.00 84.62 71 TYR A CA 1
ATOM 532 C C . TYR A 1 71 ? 7.256 2.530 -5.693 1.00 84.62 71 TYR A C 1
ATOM 534 O O . TYR A 1 71 ? 7.486 2.713 -4.490 1.00 84.62 71 TYR A O 1
ATOM 542 N N . THR A 1 72 ? 7.783 3.334 -6.626 1.00 80.94 72 THR A N 1
ATOM 543 C CA . THR A 1 72 ? 8.894 4.284 -6.386 1.00 80.94 72 THR A CA 1
ATOM 544 C C . THR A 1 72 ? 8.518 5.765 -6.333 1.00 80.94 72 THR A C 1
ATOM 546 O O . THR A 1 72 ? 9.328 6.566 -5.865 1.00 80.94 72 THR A O 1
ATOM 549 N N . GLY A 1 73 ? 7.318 6.154 -6.772 1.00 79.12 73 GLY A N 1
ATOM 550 C CA . GLY A 1 73 ? 6.918 7.567 -6.812 1.00 79.12 73 GLY A CA 1
ATOM 551 C C . GLY A 1 73 ? 6.650 8.170 -5.428 1.00 79.12 73 GLY A C 1
ATOM 552 O O . GLY A 1 73 ? 6.761 7.497 -4.397 1.00 79.12 73 GLY A O 1
ATOM 553 N N . ASN A 1 74 ? 6.326 9.457 -5.364 1.00 76.62 74 ASN A N 1
ATOM 554 C CA . ASN A 1 74 ? 5.961 10.091 -4.101 1.00 76.62 74 ASN A CA 1
ATOM 555 C C . ASN A 1 74 ? 4.478 9.853 -3.812 1.00 76.62 74 ASN A C 1
ATOM 557 O O . ASN A 1 74 ? 3.687 9.563 -4.700 1.00 76.62 74 ASN A O 1
ATOM 561 N N . PHE A 1 75 ? 4.069 9.972 -2.554 1.00 70.50 75 PHE A N 1
ATOM 562 C CA . PHE A 1 75 ? 2.654 9.910 -2.200 1.00 70.50 75 PHE A CA 1
ATOM 563 C C . PHE A 1 75 ? 2.221 11.248 -1.612 1.00 70.50 75 PHE A C 1
ATOM 565 O O . PHE A 1 75 ? 2.919 11.829 -0.780 1.00 70.50 75 PHE A O 1
ATOM 572 N N . ALA A 1 76 ? 1.061 11.735 -2.041 1.00 66.94 76 ALA A N 1
ATOM 573 C CA . ALA A 1 76 ? 0.447 12.936 -1.509 1.00 66.94 76 ALA A CA 1
ATOM 574 C C . ALA A 1 76 ? -0.991 12.640 -1.076 1.00 66.94 76 ALA A C 1
ATOM 576 O O . ALA A 1 76 ? -1.792 12.035 -1.792 1.00 66.94 76 ALA A O 1
ATOM 577 N N . LEU A 1 77 ? -1.330 13.098 0.126 1.00 61.91 77 LEU A N 1
ATOM 578 C CA . LEU A 1 77 ? -2.699 13.083 0.621 1.00 61.91 77 LEU A CA 1
ATOM 579 C C . LEU A 1 77 ? -3.404 14.340 0.130 1.00 61.91 77 LEU A C 1
ATOM 581 O O . LEU A 1 77 ? -3.220 15.415 0.694 1.00 61.91 77 LEU A O 1
ATOM 585 N N . THR A 1 78 ? 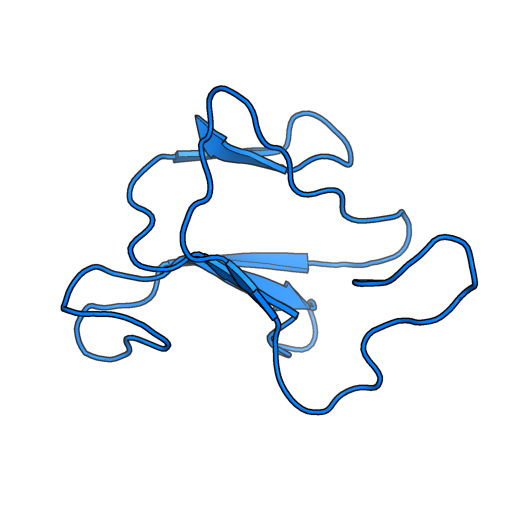-4.199 14.209 -0.929 1.00 59.09 78 THR A N 1
ATOM 586 C CA . THR A 1 78 ? -4.884 15.358 -1.535 1.00 59.09 78 THR A CA 1
ATOM 587 C C . THR A 1 78 ? -6.295 15.567 -0.971 1.00 59.09 78 THR A C 1
ATOM 589 O O . THR A 1 78 ? -6.708 16.716 -0.850 1.00 59.09 78 THR A O 1
ATOM 592 N N . SER A 1 79 ? -7.004 14.505 -0.542 1.00 55.62 79 SER A N 1
ATOM 593 C CA . SER A 1 79 ? -8.163 14.494 0.397 1.00 55.62 79 SER A CA 1
ATOM 594 C C . SER A 1 79 ? -8.975 13.208 0.228 1.00 55.62 79 SER A C 1
ATOM 596 O O . SER A 1 79 ? -9.564 13.024 -0.827 1.00 55.62 79 SER A O 1
ATOM 598 N N . TYR A 1 80 ? -9.051 12.327 1.239 1.00 61.59 80 TYR A N 1
ATOM 599 C CA . TYR A 1 80 ? -9.732 10.999 1.226 1.00 61.59 80 TYR A CA 1
ATOM 600 C C . TYR A 1 80 ? -9.330 10.016 0.104 1.00 61.59 80 TYR A C 1
ATOM 602 O O . TYR A 1 80 ? -9.674 8.833 0.149 1.00 61.59 80 TYR A O 1
ATOM 610 N N . TYR A 1 81 ? -8.561 10.496 -0.861 1.00 57.44 81 TYR A N 1
ATOM 611 C CA . TYR A 1 81 ? -7.869 9.770 -1.899 1.00 57.44 81 TYR A CA 1
ATOM 612 C C . TYR A 1 81 ? -6.379 9.878 -1.605 1.00 57.44 81 TYR A C 1
ATOM 614 O O . TYR A 1 81 ? -5.870 10.950 -1.256 1.00 57.44 81 TYR A O 1
ATOM 622 N N . CYS A 1 82 ? -5.692 8.753 -1.723 1.00 59.75 82 CYS A N 1
ATOM 623 C CA . CYS A 1 82 ? -4.258 8.761 -1.898 1.00 59.75 82 CYS A CA 1
ATOM 624 C C . CYS A 1 82 ? -3.991 8.877 -3.394 1.00 59.75 82 CYS A C 1
ATOM 626 O O . CYS A 1 82 ? -4.459 8.040 -4.174 1.00 59.75 82 CYS A O 1
ATOM 628 N N . GLN A 1 83 ? -3.274 9.935 -3.765 1.00 58.53 83 GLN A N 1
ATOM 629 C CA . GLN A 1 83 ? -2.708 10.077 -5.090 1.00 58.53 83 GLN A CA 1
ATOM 630 C C . GLN A 1 83 ? -1.195 9.963 -4.979 1.00 58.53 83 GLN A C 1
ATOM 632 O O . GLN A 1 83 ? -0.536 10.578 -4.142 1.00 58.53 83 GLN A O 1
ATOM 637 N N . PHE A 1 84 ? -0.667 9.142 -5.854 1.00 59.75 84 PHE A N 1
ATOM 638 C CA . PHE A 1 84 ? 0.742 8.909 -6.045 1.00 59.75 84 PHE A CA 1
ATOM 639 C C . PHE A 1 84 ? 1.229 9.935 -7.079 1.00 59.75 84 PHE A C 1
ATOM 641 O O . PHE A 1 84 ? 0.613 10.057 -8.132 1.00 59.75 84 PHE A O 1
ATOM 648 N N . VAL A 1 85 ? 2.237 10.747 -6.751 1.00 53.44 85 VAL A N 1
ATOM 649 C CA . VAL A 1 85 ? 2.734 11.892 -7.545 1.00 53.44 85 VAL A CA 1
ATOM 650 C C . VAL A 1 85 ? 4.186 11.723 -7.960 1.00 53.44 85 VAL A C 1
ATOM 652 O O . VAL A 1 85 ? 4.989 11.172 -7.170 1.00 53.44 85 VAL A O 1
#